Protein AF-A0A0N4XNY7-F1 (afdb_monomer)

Foldseek 3Di:
DDDDDDDDPPPDDPPPPPPPQPPPPPVPVLLLVVLVVVLVVLQCVLVVVVVVCPPPPDDVVVVVVVSVVSVVVSVVSSVVSNVVSVVSVVCVVVVVVVVVVCVVVVNRDPVSVVVVVVVVVVVVVVQVVVCVVVVHHPVVVVVVVVVVVVVVPPPPVVVPPVVVPPPDPDDD

Secondary structure (DSSP, 8-state):
----------------PPP-----------HHHHHHHHHHHHHHHHHHHHHHTTTS---HHHHHHHHHHHHHHHHHHHHHHHHHHHHHHHHHHHHHHHHHHHHTTT--SHHHHHHHHHHHHHHHHHHHHHHHHTT--HHHHHHHHHHHHHHHHS-GGGSSTTTTTSSSSS--

Solvent-accessible surface area (backbone atoms only — not comparable to full-atom values): 10408 Å² total; per-residue (Å²): 135,87,80,91,82,88,80,82,82,80,80,77,80,80,78,74,70,74,76,79,68,70,84,51,79,74,82,62,65,54,61,37,57,56,33,50,54,49,35,56,56,42,68,46,43,56,56,54,52,52,58,65,48,66,84,47,96,64,59,66,72,59,49,56,51,48,53,53,51,47,48,52,51,36,51,52,53,37,53,52,40,53,53,50,26,53,52,45,51,49,51,53,53,52,48,51,57,48,49,55,57,32,50,77,69,74,34,76,45,73,64,46,47,50,53,50,50,57,50,52,51,54,54,47,52,53,50,48,54,52,19,61,75,68,74,56,45,71,66,59,54,51,50,54,52,50,53,52,50,54,58,68,68,50,70,75,76,74,73,66,67,67,69,76,69,75,76,83,88,82,86,136

Mean predicted aligned error: 16.55 Å

Radius of gyration: 37.0 Å; Cα contacts (8 Å, |Δi|>4): 55; chains: 1; bounding box: 80×53×116 Å

Structure (mmCIF, N/CA/C/O backbone):
data_AF-A0A0N4XNY7-F1
#
_entry.id   AF-A0A0N4XNY7-F1
#
loop_
_atom_site.group_PDB
_atom_site.id
_atom_site.type_symbol
_atom_site.label_atom_id
_atom_site.label_alt_id
_atom_site.label_comp_id
_atom_site.label_asym_id
_atom_site.label_entity_id
_atom_site.label_seq_id
_atom_site.pdbx_PDB_ins_code
_atom_site.Cartn_x
_atom_site.Cartn_y
_atom_site.Cartn_z
_atom_site.occupancy
_atom_site.B_iso_or_equiv
_atom_site.auth_seq_id
_atom_site.auth_comp_id
_atom_site.auth_asym_id
_atom_site.auth_atom_id
_atom_site.pdbx_PDB_model_num
ATOM 1 N N . MET A 1 1 ? 33.453 -29.055 57.855 1.00 37.81 1 MET A N 1
ATOM 2 C CA . MET A 1 1 ? 34.301 -29.736 56.857 1.00 37.81 1 MET A CA 1
ATOM 3 C C . MET A 1 1 ? 33.350 -30.541 55.988 1.00 37.81 1 MET A C 1
ATOM 5 O O . MET A 1 1 ? 32.709 -31.429 56.526 1.00 37.81 1 MET A O 1
ATOM 9 N N . SER A 1 2 ? 32.943 -29.984 54.842 1.00 38.50 2 SER A N 1
ATOM 10 C CA . SER A 1 2 ? 33.577 -30.229 53.522 1.00 38.50 2 SER A CA 1
ATOM 11 C C . SER A 1 2 ? 33.035 -31.547 52.948 1.00 38.50 2 SER A C 1
ATOM 13 O O . SER A 1 2 ? 33.108 -32.548 53.644 1.00 38.50 2 SER A O 1
ATOM 15 N N . SER A 1 3 ? 32.454 -31.681 51.757 1.00 41.91 3 SER A N 1
ATOM 16 C CA . SER A 1 3 ? 32.323 -30.849 50.552 1.00 41.91 3 SER A CA 1
ATOM 17 C C . SER A 1 3 ? 31.199 -31.479 49.694 1.00 41.91 3 SER A C 1
ATOM 19 O O . SER A 1 3 ? 30.962 -32.680 49.794 1.00 41.91 3 SER A O 1
ATOM 21 N N . GLU A 1 4 ? 30.325 -30.682 49.075 1.00 41.25 4 GLU A N 1
ATOM 22 C CA . GLU A 1 4 ? 30.229 -30.436 47.615 1.00 41.25 4 GLU A CA 1
ATOM 23 C C . GLU A 1 4 ? 30.267 -31.672 46.694 1.00 41.25 4 GLU A C 1
ATOM 25 O O . GLU A 1 4 ? 31.291 -32.339 46.584 1.00 41.25 4 GLU A O 1
ATOM 30 N N . ASN A 1 5 ? 29.164 -31.910 45.969 1.00 36.44 5 ASN A N 1
ATOM 31 C CA . ASN A 1 5 ? 29.117 -31.960 44.493 1.00 36.44 5 ASN A CA 1
ATOM 32 C C . ASN A 1 5 ? 27.657 -32.226 44.064 1.00 36.44 5 ASN A C 1
ATOM 34 O O . ASN A 1 5 ? 27.122 -33.301 44.318 1.00 36.44 5 ASN A O 1
ATOM 38 N N . SER A 1 6 ? 26.899 -31.244 43.576 1.00 43.41 6 SER A N 1
ATOM 39 C CA . SER A 1 6 ? 26.979 -30.640 42.232 1.00 43.41 6 SER A CA 1
ATOM 40 C C . SER A 1 6 ? 26.750 -31.650 41.111 1.00 43.41 6 SER A C 1
ATOM 42 O O . SER A 1 6 ? 27.686 -32.309 40.671 1.00 43.41 6 SER A O 1
ATOM 44 N N . LYS A 1 7 ? 25.509 -31.704 40.612 1.00 42.28 7 LYS A N 1
ATOM 45 C CA . LYS A 1 7 ? 25.207 -31.833 39.180 1.00 42.28 7 LYS A CA 1
ATOM 46 C C . LYS A 1 7 ? 23.956 -31.015 38.868 1.00 42.28 7 LYS A C 1
ATOM 48 O O . LYS A 1 7 ? 22.832 -31.499 38.961 1.00 42.28 7 LYS A O 1
ATOM 53 N N . GLU A 1 8 ? 24.212 -29.753 38.534 1.00 37.25 8 GLU A N 1
ATOM 54 C CA . GLU A 1 8 ? 23.375 -28.933 37.663 1.00 37.25 8 GLU A CA 1
ATOM 55 C C . GLU A 1 8 ? 22.933 -29.755 36.451 1.00 37.25 8 GLU A C 1
ATOM 57 O O . GLU A 1 8 ? 23.754 -30.207 35.651 1.00 37.25 8 GLU A O 1
ATOM 62 N N . VAL A 1 9 ? 21.624 -29.930 36.302 1.00 41.44 9 VAL A N 1
ATOM 63 C CA . VAL A 1 9 ? 21.037 -30.206 34.995 1.00 41.44 9 VAL A CA 1
ATOM 64 C C . VAL A 1 9 ? 20.826 -28.841 34.361 1.00 41.44 9 VAL A C 1
ATOM 66 O O . VAL A 1 9 ? 19.849 -28.151 34.639 1.00 41.44 9 VAL A O 1
ATOM 69 N N . ALA A 1 10 ? 21.811 -28.437 33.563 1.00 43.19 10 ALA A N 1
ATOM 70 C CA . ALA A 1 10 ? 21.728 -27.293 32.676 1.00 43.19 10 ALA A CA 1
ATOM 71 C C . ALA A 1 10 ? 20.554 -27.508 31.706 1.00 43.19 10 ALA A C 1
ATOM 73 O O . ALA A 1 10 ? 20.668 -28.240 30.721 1.00 43.19 10 ALA A O 1
ATOM 74 N N . SER A 1 11 ? 19.408 -26.896 32.014 1.00 39.06 11 SER A N 1
ATOM 75 C CA . SER A 1 11 ? 18.304 -26.773 31.069 1.00 39.06 11 SER A CA 1
ATOM 76 C C . SER A 1 11 ? 18.657 -25.669 30.084 1.00 39.06 11 SER A C 1
ATOM 78 O O . SER A 1 11 ? 18.675 -24.482 30.398 1.00 39.06 11 SER A O 1
ATOM 80 N N . SER A 1 12 ? 19.023 -26.141 28.903 1.00 37.44 12 SER A N 1
ATOM 81 C CA . SER A 1 12 ? 19.421 -25.419 27.711 1.00 37.44 12 SER A CA 1
ATOM 82 C C . SER A 1 12 ? 18.457 -24.287 27.336 1.00 37.44 12 SER A C 1
ATOM 84 O O . SER A 1 12 ? 17.283 -24.530 27.080 1.00 37.44 12 SER A O 1
ATOM 86 N N . ARG A 1 13 ? 19.022 -23.078 27.223 1.00 48.94 13 ARG A N 1
ATOM 87 C CA . ARG A 1 13 ? 18.887 -22.177 26.066 1.00 48.94 13 ARG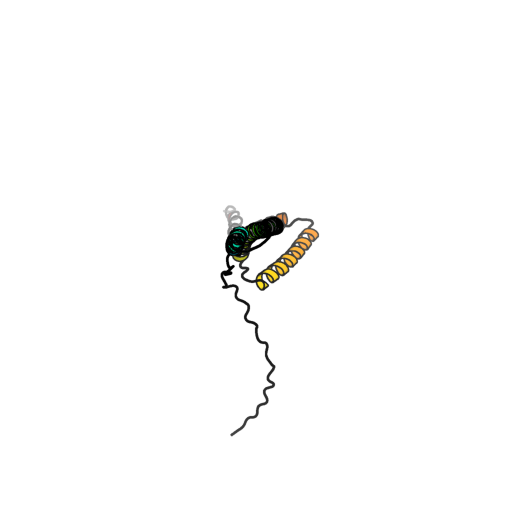 A CA 1
ATOM 88 C C . ARG A 1 13 ? 17.456 -21.988 25.544 1.00 48.94 13 ARG A C 1
ATOM 90 O O . ARG A 1 13 ? 17.069 -22.598 24.553 1.00 48.94 13 ARG A O 1
ATOM 97 N N . MET A 1 14 ? 16.728 -21.052 26.145 1.00 38.59 14 MET A N 1
ATOM 98 C CA . MET A 1 14 ? 15.880 -20.167 25.349 1.00 38.59 14 MET A CA 1
ATOM 99 C C . MET A 1 14 ? 16.715 -18.922 25.091 1.00 38.59 14 MET A C 1
ATOM 101 O O . MET A 1 14 ? 16.877 -18.070 25.960 1.00 38.59 14 MET A O 1
ATOM 105 N N . GLU A 1 15 ? 17.343 -18.895 23.918 1.00 41.34 15 GLU A N 1
ATOM 106 C CA . GLU A 1 15 ? 17.719 -17.631 23.304 1.00 41.34 15 GLU A CA 1
ATOM 107 C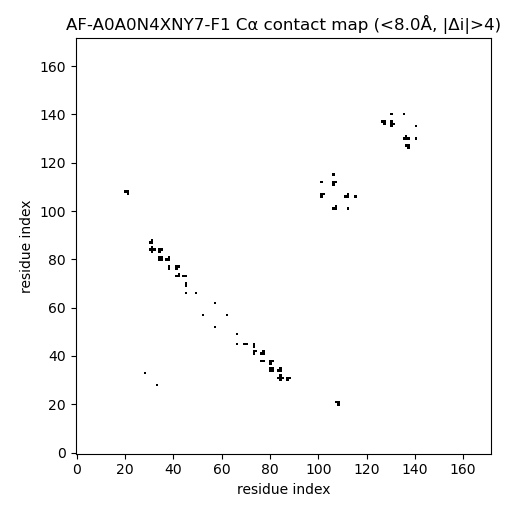 C . GLU A 1 15 ? 16.419 -16.860 23.147 1.00 41.34 15 GLU A C 1
ATOM 109 O O . GLU A 1 15 ? 15.561 -17.211 22.343 1.00 41.34 15 GLU A O 1
ATOM 114 N N . GLN A 1 16 ? 16.236 -15.888 24.028 1.00 43.41 16 GLN A N 1
ATOM 115 C CA . GLN A 1 16 ? 15.268 -14.838 23.834 1.00 43.41 16 GLN A CA 1
ATOM 116 C C . GLN A 1 16 ? 15.774 -14.106 22.593 1.00 43.41 16 GLN A C 1
ATOM 118 O O . GLN A 1 16 ? 16.796 -13.418 22.657 1.00 43.41 16 GLN A O 1
ATOM 123 N N . GLU A 1 17 ? 15.152 -14.383 21.441 1.00 44.84 17 GLU A N 1
ATOM 124 C CA . GLU A 1 17 ? 15.319 -13.5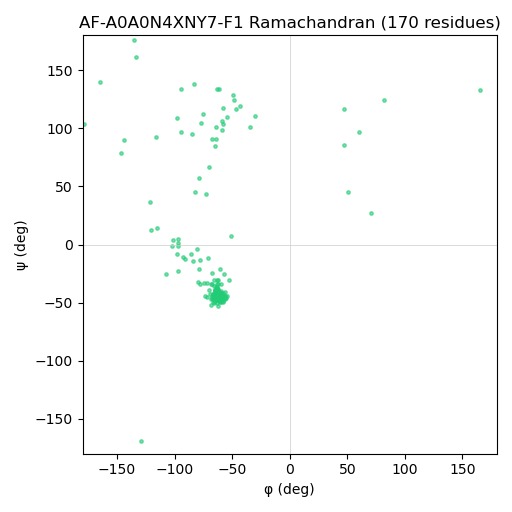23 20.276 1.00 44.84 17 GLU A CA 1
ATOM 125 C C . GLU A 1 17 ? 15.080 -12.098 20.776 1.00 44.84 17 GLU A C 1
ATOM 127 O O . GLU A 1 17 ? 14.118 -11.878 21.523 1.00 44.84 17 GLU A O 1
ATOM 132 N N . PRO A 1 18 ? 15.991 -11.153 20.493 1.00 42.00 18 PRO A N 1
ATOM 133 C CA . PRO A 1 18 ? 15.725 -9.777 20.842 1.00 42.00 18 PRO A CA 1
ATOM 134 C C . PRO A 1 18 ? 14.427 -9.430 20.124 1.00 42.00 18 PRO A C 1
ATOM 136 O O . PRO A 1 18 ? 14.370 -9.522 18.897 1.00 42.00 18 PRO A O 1
ATOM 139 N N . ALA A 1 19 ? 13.387 -9.109 20.902 1.00 49.06 19 ALA A N 1
ATOM 140 C CA . ALA A 1 19 ? 12.229 -8.416 20.377 1.00 49.06 19 ALA A CA 1
ATOM 141 C C . ALA A 1 19 ? 12.810 -7.277 19.549 1.00 49.06 19 ALA A C 1
ATOM 143 O O . ALA A 1 19 ? 13.611 -6.489 20.063 1.00 49.06 19 ALA A O 1
ATOM 144 N N . ASP A 1 20 ? 12.542 -7.323 18.248 1.00 47.88 20 ASP A N 1
ATOM 145 C CA . ASP A 1 20 ? 13.016 -6.348 17.286 1.00 47.88 20 ASP A CA 1
ATOM 146 C C . ASP A 1 20 ? 12.320 -5.047 17.690 1.00 47.88 20 ASP A C 1
ATOM 148 O O . ASP A 1 20 ? 11.193 -4.770 17.279 1.00 47.88 20 ASP A O 1
ATOM 152 N N . GLU A 1 21 ? 12.920 -4.326 18.644 1.00 45.44 21 GLU A N 1
ATOM 153 C CA . GLU A 1 21 ? 12.474 -3.009 19.051 1.00 45.44 21 GLU A CA 1
ATOM 154 C C . GLU A 1 21 ? 12.443 -2.217 17.754 1.00 45.44 21 GLU A C 1
ATOM 156 O O . GLU A 1 21 ? 13.486 -1.900 17.175 1.00 45.44 21 GLU A O 1
ATOM 161 N N . VAL A 1 22 ? 11.239 -1.890 17.282 1.00 46.44 22 VAL A N 1
ATOM 162 C CA . VAL A 1 22 ? 11.031 -1.045 16.105 1.00 46.44 22 VAL A CA 1
ATOM 163 C C . VAL A 1 22 ? 11.367 0.408 16.478 1.00 46.44 22 VAL A C 1
ATOM 165 O O . VAL A 1 22 ? 10.703 1.357 16.090 1.00 46.44 22 VAL A O 1
ATOM 168 N N . SER A 1 23 ? 12.472 0.617 17.196 1.00 45.25 23 SER A N 1
ATOM 169 C CA . SER A 1 23 ? 13.240 1.854 17.198 1.00 45.25 23 SER A CA 1
ATOM 170 C C . SER A 1 23 ? 14.177 1.866 15.984 1.00 45.25 23 SER A C 1
ATOM 172 O O . SER A 1 23 ? 15.358 2.200 16.057 1.00 45.25 23 SER A O 1
ATOM 174 N N . GLY A 1 24 ? 13.638 1.491 14.833 1.00 39.41 24 GLY A N 1
ATOM 175 C CA . GLY A 1 24 ? 14.197 1.810 13.543 1.00 39.41 24 GLY A CA 1
ATOM 176 C C . GLY A 1 24 ? 13.167 2.687 12.884 1.00 39.41 24 GLY A C 1
ATOM 177 O O . GLY A 1 24 ? 12.254 2.169 12.249 1.00 39.41 24 GLY A O 1
ATOM 178 N N . GLU A 1 25 ? 13.304 4.005 13.046 1.00 43.59 25 GLU A N 1
ATOM 179 C CA . GLU A 1 25 ? 12.903 4.967 12.024 1.00 43.59 25 GLU A CA 1
ATOM 180 C C . GLU A 1 25 ? 13.199 4.279 10.697 1.00 43.59 25 GLU A C 1
ATOM 182 O O . GLU A 1 25 ? 14.372 4.070 10.388 1.00 43.59 25 GLU A O 1
ATOM 187 N N . PHE A 1 26 ? 12.164 3.728 10.042 1.00 46.56 26 PHE A N 1
ATOM 188 C CA . PHE A 1 26 ? 12.363 2.825 8.919 1.00 46.56 26 PHE A CA 1
ATOM 189 C C . PHE A 1 26 ? 13.143 3.697 7.953 1.00 46.56 26 PHE A C 1
ATOM 191 O O . PHE A 1 26 ? 12.599 4.663 7.405 1.00 46.56 26 PHE A O 1
ATOM 198 N N . LEU A 1 27 ? 14.445 3.423 7.825 1.00 45.94 27 LEU A N 1
ATOM 199 C CA . LEU A 1 27 ? 15.309 3.990 6.812 1.00 45.94 27 LEU A CA 1
ATOM 200 C C . LEU A 1 27 ? 14.814 3.326 5.538 1.00 45.94 27 LEU A C 1
ATOM 202 O O . LEU A 1 27 ? 15.466 2.474 4.940 1.00 45.94 27 LEU A O 1
ATOM 206 N N . VAL A 1 28 ? 13.581 3.676 5.164 1.00 49.72 28 VAL A N 1
ATOM 207 C CA . VAL A 1 28 ? 13.002 3.439 3.872 1.00 49.72 28 VAL A CA 1
ATOM 208 C C . VAL A 1 28 ? 13.895 4.370 3.088 1.00 49.72 28 VAL A C 1
ATOM 210 O O . VAL A 1 28 ? 13.632 5.573 3.014 1.00 49.72 28 VAL A O 1
ATOM 213 N N . VAL A 1 29 ? 15.014 3.837 2.583 1.00 55.03 29 VAL A N 1
ATOM 214 C CA . VAL A 1 29 ? 15.591 4.288 1.321 1.00 55.03 29 VAL A CA 1
ATOM 215 C C . VAL A 1 29 ? 14.389 4.732 0.527 1.00 55.03 29 VAL A C 1
ATOM 217 O O . VAL A 1 29 ? 13.508 3.900 0.334 1.00 55.03 29 VAL A O 1
ATOM 220 N N . ASP A 1 30 ? 14.241 6.035 0.283 1.00 72.62 30 ASP A N 1
ATOM 221 C CA . ASP A 1 30 ? 12.965 6.582 -0.163 1.00 72.62 30 ASP A CA 1
ATOM 222 C C . ASP A 1 30 ? 12.701 5.956 -1.528 1.00 72.62 30 ASP A C 1
ATOM 224 O O . ASP A 1 30 ? 13.224 6.420 -2.530 1.00 72.62 30 ASP A O 1
ATOM 228 N N . VAL A 1 31 ? 12.007 4.814 -1.552 1.00 78.44 31 VAL A N 1
ATOM 229 C CA . VAL A 1 31 ? 12.033 3.891 -2.693 1.00 78.44 31 VAL A CA 1
ATOM 230 C C . VAL A 1 31 ? 11.457 4.607 -3.905 1.00 78.44 31 VAL A C 1
ATOM 232 O O . VAL A 1 31 ? 11.906 4.404 -5.025 1.00 78.44 31 VAL A O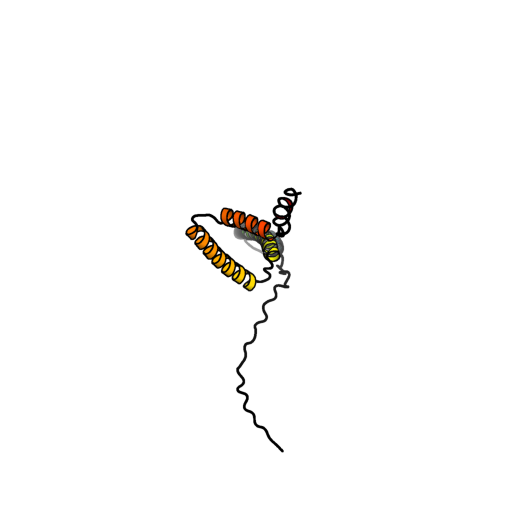 1
ATOM 235 N N . ALA A 1 32 ? 10.525 5.531 -3.660 1.00 80.31 32 ALA A N 1
ATOM 236 C CA . ALA A 1 32 ? 10.023 6.462 -4.654 1.00 80.31 32 ALA A CA 1
ATOM 237 C C . ALA A 1 32 ? 11.133 7.346 -5.260 1.00 80.31 32 ALA A C 1
ATOM 239 O O . ALA A 1 32 ? 11.187 7.479 -6.476 1.00 80.31 32 ALA A O 1
ATOM 240 N N . ARG A 1 33 ? 12.040 7.899 -4.445 1.00 83.38 33 ARG A N 1
ATOM 241 C CA . ARG A 1 33 ? 13.199 8.683 -4.902 1.00 83.38 33 ARG A CA 1
ATOM 242 C C . ARG A 1 33 ? 14.191 7.831 -5.692 1.00 83.38 33 ARG A C 1
ATOM 244 O O . ARG A 1 33 ? 14.624 8.257 -6.754 1.00 83.38 33 ARG A O 1
ATOM 251 N N . GLU A 1 34 ? 14.535 6.636 -5.218 1.00 85.56 34 GLU A N 1
ATOM 252 C CA . GLU A 1 34 ? 15.428 5.740 -5.972 1.00 85.56 34 GLU A CA 1
ATOM 253 C C . GLU A 1 34 ? 14.805 5.318 -7.311 1.00 85.56 34 GLU A C 1
ATOM 255 O O . GLU A 1 34 ? 15.487 5.253 -8.332 1.00 85.56 34 GLU A O 1
ATOM 260 N N . MET A 1 35 ? 13.486 5.101 -7.344 1.00 86.62 35 MET A N 1
ATOM 261 C CA . MET A 1 35 ? 12.755 4.850 -8.588 1.00 86.62 35 MET A CA 1
ATOM 262 C C . MET A 1 35 ? 12.782 6.059 -9.529 1.00 86.62 35 MET A C 1
ATOM 264 O O . MET A 1 35 ? 12.935 5.872 -10.731 1.00 86.62 35 MET A O 1
ATOM 268 N N . GLU A 1 36 ? 12.667 7.285 -9.012 1.00 88.19 36 GLU A N 1
ATOM 269 C CA . GLU A 1 36 ? 12.798 8.517 -9.805 1.00 88.19 36 GLU A CA 1
ATOM 270 C C . GLU A 1 36 ? 14.191 8.647 -10.433 1.00 88.19 36 GLU A C 1
ATOM 272 O O . GLU A 1 36 ? 14.296 8.928 -11.626 1.00 88.19 36 GLU A O 1
ATOM 277 N N . ILE A 1 37 ? 15.248 8.351 -9.670 1.00 90.44 37 ILE A N 1
ATOM 278 C CA . ILE A 1 37 ? 16.626 8.316 -10.181 1.00 90.44 37 ILE A CA 1
ATOM 279 C C . ILE A 1 37 ? 16.769 7.241 -11.270 1.00 90.44 37 ILE A C 1
ATOM 281 O O . ILE A 1 37 ? 17.366 7.486 -12.320 1.00 90.44 37 ILE A O 1
ATOM 285 N N . ALA A 1 38 ? 16.203 6.049 -11.057 1.00 91.50 38 ALA A N 1
ATOM 286 C CA . ALA A 1 38 ? 16.241 4.971 -12.042 1.00 91.50 38 ALA A CA 1
ATOM 287 C C . ALA A 1 38 ? 15.505 5.341 -13.341 1.00 91.50 38 ALA A C 1
ATOM 289 O O . ALA A 1 38 ? 16.011 5.059 -14.427 1.00 91.50 38 ALA A O 1
ATOM 290 N N . ILE A 1 39 ? 14.349 6.008 -13.245 1.00 92.19 39 ILE A N 1
ATOM 291 C CA . ILE A 1 39 ? 13.602 6.523 -14.402 1.00 92.19 39 ILE A CA 1
ATOM 292 C C . ILE A 1 39 ? 14.477 7.473 -15.219 1.00 92.19 39 ILE A C 1
ATOM 294 O O . ILE A 1 39 ? 14.604 7.283 -16.427 1.00 92.19 39 ILE A O 1
ATOM 298 N N . GLU A 1 40 ? 15.135 8.436 -14.571 1.00 91.81 40 GLU A N 1
ATOM 299 C CA . GLU A 1 40 ? 16.014 9.392 -15.250 1.00 91.81 40 GLU A CA 1
ATOM 300 C C . GLU A 1 40 ? 17.176 8.685 -15.970 1.00 91.81 40 GLU A C 1
ATOM 302 O O . GLU A 1 40 ? 17.497 8.992 -17.121 1.00 91.81 40 GLU A O 1
ATOM 307 N N . GLN A 1 41 ? 17.799 7.691 -15.334 1.00 91.62 41 GLN A N 1
ATOM 308 C CA . GLN A 1 41 ? 18.870 6.914 -15.966 1.00 91.62 41 GLN A CA 1
ATOM 309 C C . GLN A 1 41 ? 18.369 6.108 -17.171 1.00 91.62 41 GLN A C 1
ATOM 311 O O . GLN A 1 41 ? 19.057 6.033 -18.193 1.00 91.62 41 GLN A O 1
ATOM 316 N N . ILE A 1 42 ? 17.170 5.532 -17.067 1.00 92.94 42 ILE A N 1
ATOM 317 C CA . ILE A 1 42 ? 16.553 4.725 -18.121 1.00 92.94 42 ILE A CA 1
ATOM 318 C C . ILE A 1 42 ? 16.131 5.585 -19.311 1.00 92.94 42 ILE A C 1
ATOM 320 O O . ILE A 1 42 ? 16.341 5.184 -20.454 1.00 92.94 42 ILE A O 1
ATOM 324 N N . GLU A 1 43 ? 15.601 6.780 -19.071 1.00 91.69 43 GLU A N 1
ATOM 325 C CA . GLU A 1 43 ? 15.218 7.721 -20.129 1.00 91.69 43 GLU A CA 1
ATOM 326 C C . GLU A 1 43 ? 16.429 8.277 -20.891 1.00 91.69 43 GLU A C 1
ATOM 328 O O . GLU A 1 43 ? 16.317 8.600 -22.072 1.00 91.69 43 GLU A O 1
ATOM 333 N N . ASN A 1 44 ? 17.608 8.294 -20.264 1.00 92.38 44 ASN A N 1
ATOM 334 C CA . ASN A 1 44 ? 18.863 8.697 -20.898 1.00 92.38 44 ASN A CA 1
ATOM 335 C C . ASN A 1 44 ? 19.566 7.573 -21.688 1.00 92.38 44 ASN A C 1
ATOM 337 O O . ASN A 1 44 ? 20.476 7.856 -22.473 1.00 92.38 44 ASN A O 1
ATOM 341 N N . LEU A 1 45 ? 19.177 6.302 -21.517 1.00 90.56 45 LEU A N 1
ATOM 342 C CA . LEU A 1 45 ? 19.788 5.165 -22.229 1.00 90.56 45 LEU A CA 1
ATOM 343 C C . LEU A 1 45 ? 19.715 5.282 -23.762 1.00 90.56 45 LEU A C 1
ATOM 345 O O . LEU A 1 45 ? 20.750 5.088 -24.398 1.00 90.56 45 LEU A O 1
ATOM 349 N N . PRO A 1 46 ? 18.566 5.622 -24.383 1.00 89.56 46 PRO A N 1
ATOM 350 C CA . PRO A 1 46 ? 18.482 5.753 -25.836 1.00 89.56 46 PRO A CA 1
ATOM 351 C C . PRO A 1 46 ? 19.436 6.810 -26.403 1.00 89.56 46 PRO A C 1
ATOM 353 O O . PRO A 1 46 ? 19.973 6.621 -27.490 1.00 89.56 46 PRO A O 1
ATOM 356 N N . ILE A 1 47 ? 19.682 7.895 -25.659 1.00 89.06 47 ILE A N 1
ATOM 357 C CA . ILE A 1 47 ? 20.599 8.971 -26.060 1.00 89.06 47 ILE A CA 1
ATOM 358 C C . ILE A 1 47 ? 22.040 8.455 -26.045 1.00 89.06 47 ILE A C 1
ATOM 360 O O . ILE A 1 47 ? 22.721 8.527 -27.065 1.00 89.06 47 ILE A O 1
ATOM 364 N N . LYS A 1 48 ? 22.469 7.847 -24.930 1.00 88.31 48 LYS A N 1
ATOM 365 C CA . LYS A 1 48 ? 23.821 7.278 -24.787 1.00 88.31 48 LYS A CA 1
ATOM 366 C C . LYS A 1 48 ? 24.102 6.194 -25.823 1.00 88.31 48 LYS A C 1
ATOM 368 O O . LYS A 1 48 ? 25.154 6.193 -26.453 1.00 88.31 48 LYS A O 1
ATOM 373 N N . VAL A 1 49 ? 23.144 5.290 -26.039 1.00 86.69 49 VAL A N 1
ATOM 374 C CA . VAL A 1 49 ? 23.275 4.255 -27.072 1.00 86.69 49 VAL A CA 1
ATOM 375 C C . VAL A 1 49 ? 23.309 4.890 -28.463 1.00 86.69 49 VAL A C 1
ATOM 377 O O . VAL A 1 49 ? 24.114 4.494 -29.298 1.00 86.69 49 VAL A O 1
ATOM 380 N N . GLY A 1 50 ? 22.487 5.910 -28.717 1.00 84.06 50 GLY A N 1
ATOM 381 C CA . GLY A 1 50 ? 22.499 6.653 -29.973 1.00 84.06 50 GLY A CA 1
ATOM 382 C C . GLY A 1 50 ? 23.870 7.252 -30.293 1.00 84.06 50 GLY A C 1
ATOM 383 O O . GLY A 1 50 ? 24.337 7.079 -31.422 1.00 84.06 50 GLY A O 1
ATOM 384 N N . GLU A 1 51 ? 24.503 7.894 -29.304 1.00 86.38 51 GLU A N 1
ATOM 385 C CA . GLU A 1 51 ? 25.849 8.482 -29.369 1.00 86.38 51 GLU A CA 1
ATOM 386 C C . GLU A 1 51 ? 26.927 7.424 -29.632 1.00 86.38 51 GLU A C 1
ATOM 388 O O . GLU A 1 51 ? 27.661 7.542 -30.613 1.00 86.38 51 GLU A O 1
ATOM 393 N N . GLU A 1 52 ? 26.979 6.346 -28.842 1.00 83.56 52 GLU A N 1
ATOM 394 C CA . GLU A 1 52 ? 27.974 5.276 -29.029 1.00 83.56 52 GLU A CA 1
ATOM 395 C C . GLU A 1 52 ? 27.839 4.570 -30.384 1.00 83.56 52 GLU A C 1
ATOM 397 O O . GLU A 1 52 ? 28.823 4.124 -30.980 1.00 83.56 52 GLU A O 1
ATOM 402 N N . LEU A 1 53 ? 26.620 4.495 -30.923 1.00 82.06 53 LEU A N 1
ATOM 403 C CA . LEU A 1 53 ? 26.391 3.891 -32.225 1.00 82.06 53 LEU A CA 1
ATOM 404 C C . LEU A 1 53 ? 26.769 4.815 -33.396 1.00 82.06 53 LEU A C 1
ATOM 406 O O . LEU A 1 53 ? 26.849 4.320 -34.523 1.00 82.06 53 LEU A O 1
ATOM 410 N N . VAL A 1 54 ? 26.998 6.129 -33.211 1.00 79.88 54 VAL A N 1
ATOM 411 C CA . VAL A 1 54 ? 27.350 7.073 -34.310 1.00 79.88 54 VAL A CA 1
ATOM 412 C C . VAL A 1 54 ? 28.593 6.613 -35.056 1.00 79.88 54 VAL A C 1
ATOM 414 O O . VAL A 1 54 ? 28.565 6.547 -36.285 1.00 79.88 54 VAL A O 1
ATOM 417 N N . ASP A 1 55 ? 29.609 6.185 -34.319 1.00 77.50 55 ASP A N 1
ATOM 418 C CA . ASP A 1 55 ? 30.905 5.806 -34.882 1.00 77.50 55 ASP A CA 1
ATOM 419 C C . ASP A 1 55 ? 30.952 4.347 -35.362 1.00 77.50 55 ASP A C 1
ATOM 421 O O . ASP A 1 55 ? 31.897 3.917 -36.030 1.00 77.50 55 ASP A O 1
ATOM 425 N N . THR A 1 56 ? 29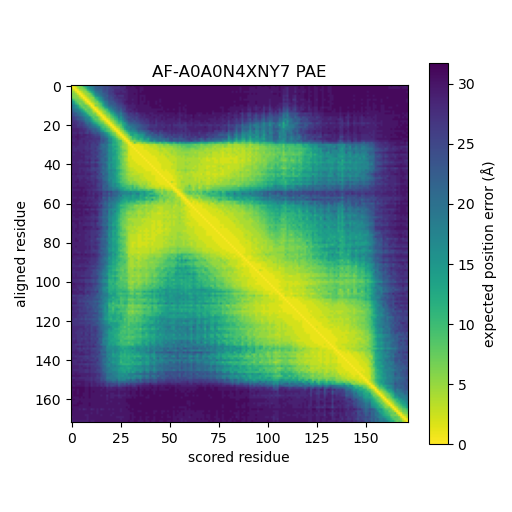.912 3.562 -35.070 1.00 78.75 56 THR A N 1
ATOM 426 C CA . THR A 1 56 ? 29.843 2.163 -35.498 1.00 78.75 56 THR A CA 1
ATOM 427 C C . THR A 1 56 ? 29.337 2.015 -36.928 1.00 78.75 56 THR A C 1
ATOM 429 O O . THR A 1 56 ? 28.364 2.631 -37.367 1.00 78.75 56 THR A O 1
ATOM 432 N N . ARG A 1 57 ? 29.980 1.115 -37.678 1.00 78.81 57 ARG A N 1
ATOM 433 C CA . ARG A 1 57 ? 29.680 0.831 -39.089 1.00 78.81 57 ARG A CA 1
ATOM 434 C C . ARG A 1 57 ? 28.450 -0.079 -39.238 1.00 78.81 57 ARG A C 1
ATOM 436 O O . ARG A 1 57 ? 28.528 -1.161 -39.815 1.00 78.81 57 ARG A O 1
ATOM 443 N N . ILE A 1 58 ? 27.314 0.348 -38.691 1.00 80.81 58 ILE A N 1
ATOM 444 C CA . ILE A 1 58 ? 26.034 -0.368 -38.738 1.00 80.81 58 ILE A CA 1
ATOM 445 C C . ILE A 1 58 ? 25.211 0.140 -39.923 1.00 80.81 58 ILE A C 1
ATOM 447 O O . ILE A 1 58 ? 25.064 1.343 -40.133 1.00 80.81 58 ILE A O 1
ATOM 451 N N . ALA A 1 59 ? 24.632 -0.775 -40.705 1.00 83.81 59 ALA A N 1
ATOM 452 C CA . ALA A 1 59 ? 23.722 -0.383 -41.778 1.00 83.81 59 ALA A CA 1
ATOM 453 C C . ALA A 1 59 ? 22.477 0.314 -41.198 1.00 83.81 59 ALA A C 1
ATOM 455 O O . ALA A 1 59 ? 21.849 -0.207 -40.275 1.00 83.81 59 ALA A O 1
ATOM 456 N N . GLY A 1 60 ? 22.072 1.448 -41.781 1.00 82.25 60 GLY A N 1
ATOM 457 C CA . GLY A 1 60 ? 21.014 2.314 -41.234 1.00 82.25 60 GLY A CA 1
ATOM 458 C C . GLY A 1 60 ? 19.687 1.610 -40.918 1.00 82.25 60 GLY A C 1
ATOM 459 O O . GLY A 1 60 ? 19.022 1.965 -39.951 1.00 82.25 60 GLY A O 1
ATOM 460 N N . LYS A 1 61 ? 19.337 0.545 -41.655 1.00 85.25 61 LYS A N 1
ATOM 461 C CA . LYS A 1 61 ? 18.145 -0.276 -41.375 1.00 85.25 61 LYS A CA 1
ATOM 462 C C . LYS A 1 61 ? 18.182 -0.974 -40.006 1.00 85.25 61 LYS A C 1
ATOM 464 O O . LYS A 1 61 ? 17.152 -1.065 -39.351 1.00 85.25 61 LYS A O 1
ATOM 469 N N . TYR A 1 62 ? 19.351 -1.455 -39.577 1.00 85.56 62 TYR A N 1
ATOM 470 C CA . TYR A 1 62 ? 19.515 -2.114 -38.278 1.00 85.56 62 TYR A CA 1
ATOM 471 C C . TYR A 1 62 ? 19.585 -1.084 -37.154 1.00 85.56 62 TYR A C 1
ATOM 473 O O . TYR A 1 62 ? 19.039 -1.322 -36.083 1.00 85.56 62 TYR A O 1
ATOM 481 N N . ARG A 1 63 ? 20.167 0.089 -37.428 1.00 84.38 63 ARG A N 1
ATOM 482 C CA . ARG A 1 63 ? 20.174 1.225 -36.502 1.00 84.38 63 ARG A CA 1
ATOM 483 C C . ARG A 1 63 ? 18.755 1.694 -36.176 1.00 84.38 63 ARG A C 1
ATOM 485 O O . ARG A 1 63 ? 18.380 1.723 -35.016 1.00 84.38 63 ARG A O 1
ATOM 492 N N . ALA A 1 64 ? 17.922 1.893 -37.198 1.00 85.38 64 ALA A N 1
ATOM 493 C CA . ALA A 1 64 ? 16.521 2.266 -37.009 1.00 85.38 64 ALA A CA 1
ATOM 494 C C . ALA A 1 64 ? 15.702 1.200 -36.250 1.00 85.38 64 ALA A C 1
ATOM 496 O O . ALA A 1 64 ? 14.796 1.536 -35.489 1.00 85.38 64 ALA A O 1
ATOM 497 N N . GLN A 1 65 ? 16.001 -0.092 -36.445 1.00 88.25 65 GLN A N 1
ATOM 498 C CA . GLN A 1 65 ? 15.365 -1.167 -35.674 1.00 88.25 65 GLN A CA 1
ATOM 499 C C . GLN A 1 65 ? 15.809 -1.167 -34.207 1.00 88.25 65 GLN A C 1
ATOM 501 O O . GLN A 1 65 ? 14.957 -1.315 -33.333 1.00 88.25 65 GLN A O 1
ATOM 506 N N . LEU A 1 66 ? 17.103 -0.971 -33.938 1.00 86.81 66 LEU A N 1
ATOM 507 C CA . LEU A 1 66 ? 17.641 -0.838 -32.582 1.00 86.81 66 LEU A CA 1
ATOM 508 C C . LEU A 1 66 ? 17.030 0.365 -31.864 1.00 86.81 66 LEU A C 1
ATOM 510 O O . LEU A 1 66 ? 16.486 0.193 -30.778 1.00 86.81 66 LEU A O 1
ATOM 514 N N . ASP A 1 67 ? 17.017 1.534 -32.506 1.00 87.75 67 ASP A N 1
ATOM 515 C CA . ASP A 1 67 ? 16.422 2.751 -31.949 1.00 87.75 67 ASP A CA 1
ATOM 516 C C . ASP A 1 67 ? 14.954 2.520 -31.588 1.00 87.75 67 ASP A C 1
ATOM 518 O O . ASP A 1 67 ? 14.510 2.879 -30.499 1.00 87.75 67 ASP A O 1
ATOM 522 N N . LYS A 1 68 ? 14.186 1.868 -32.469 1.00 91.31 68 LYS A N 1
ATOM 523 C CA . LYS A 1 68 ? 12.778 1.563 -32.201 1.00 91.31 68 LYS A CA 1
ATOM 524 C C . LYS A 1 68 ? 12.605 0.654 -30.981 1.00 91.31 68 LYS A C 1
ATOM 526 O O . LYS A 1 68 ? 11.744 0.924 -30.148 1.00 91.31 68 LYS A O 1
ATOM 531 N N . VAL A 1 69 ? 13.381 -0.428 -30.889 1.00 91.56 69 VAL A N 1
ATOM 532 C CA . VAL A 1 69 ? 13.273 -1.392 -29.782 1.00 91.56 69 VAL A CA 1
ATOM 533 C C . VAL A 1 69 ? 13.708 -0.754 -28.467 1.00 91.56 69 VAL A C 1
ATOM 535 O O . VAL A 1 69 ? 12.988 -0.871 -27.481 1.00 91.56 69 VAL A O 1
ATOM 538 N N . ILE A 1 70 ? 14.839 -0.048 -28.456 1.00 91.88 70 ILE A N 1
ATOM 539 C CA . ILE A 1 70 ? 15.382 0.594 -27.256 1.00 91.88 70 ILE A CA 1
ATOM 540 C C . ILE A 1 70 ? 14.415 1.656 -26.738 1.00 91.88 70 ILE A C 1
ATOM 542 O O . ILE A 1 70 ? 14.075 1.630 -25.561 1.00 91.88 70 ILE A O 1
ATOM 546 N N . ASN A 1 71 ? 13.900 2.530 -27.608 1.00 91.25 71 ASN A N 1
ATOM 547 C CA . ASN A 1 71 ? 12.944 3.554 -27.190 1.00 91.25 71 ASN A CA 1
ATOM 548 C C . ASN A 1 71 ? 11.649 2.949 -26.632 1.00 91.25 71 ASN A C 1
ATOM 550 O O . ASN A 1 71 ? 11.150 3.419 -25.612 1.00 91.25 71 ASN A O 1
ATOM 554 N N . GLU A 1 72 ? 11.112 1.896 -27.257 1.00 93.69 72 GLU A N 1
ATOM 555 C CA . GLU A 1 72 ? 9.901 1.244 -26.748 1.00 93.69 72 GLU A CA 1
ATOM 556 C C . GLU A 1 72 ? 10.146 0.569 -25.391 1.00 93.69 72 GLU A C 1
ATOM 558 O O . GLU A 1 72 ? 9.343 0.734 -24.475 1.00 93.69 72 GLU A O 1
ATOM 563 N N . GLN A 1 73 ? 11.268 -0.139 -25.226 1.00 92.56 73 GLN A N 1
ATOM 564 C CA . GLN A 1 73 ? 11.609 -0.795 -23.959 1.00 92.56 73 GLN A CA 1
ATOM 565 C C . GLN A 1 73 ? 11.887 0.221 -22.845 1.00 92.56 73 GLN A C 1
ATOM 567 O O . GLN A 1 73 ? 11.321 0.103 -21.760 1.00 92.56 73 GLN A O 1
ATOM 572 N N . THR A 1 74 ? 12.672 1.267 -23.120 1.00 93.69 74 THR A N 1
ATOM 573 C CA . THR A 1 74 ? 12.902 2.384 -22.191 1.00 93.69 74 THR A CA 1
ATOM 574 C C . THR A 1 74 ? 11.582 3.012 -21.747 1.00 93.69 74 THR A C 1
ATOM 576 O O . THR A 1 74 ? 11.371 3.228 -20.553 1.00 93.69 74 THR A O 1
ATOM 579 N N . ARG A 1 75 ? 10.653 3.246 -22.683 1.00 92.94 75 ARG A N 1
ATOM 580 C CA . ARG A 1 75 ? 9.338 3.818 -22.375 1.00 92.94 75 ARG A CA 1
ATOM 581 C C . ARG A 1 75 ? 8.505 2.902 -21.480 1.00 92.94 75 ARG A C 1
ATOM 583 O O . ARG A 1 75 ? 7.886 3.384 -20.535 1.00 92.94 75 ARG A O 1
ATOM 590 N N . GLN A 1 76 ? 8.477 1.600 -21.768 1.00 94.25 76 GLN A N 1
ATOM 591 C CA . GLN A 1 76 ? 7.726 0.627 -20.970 1.00 94.25 76 GLN A CA 1
ATOM 592 C C . GLN A 1 76 ? 8.263 0.536 -19.540 1.00 94.25 76 GLN A C 1
ATOM 594 O O . GLN A 1 76 ? 7.484 0.630 -18.592 1.00 94.25 76 GLN A O 1
ATOM 599 N N . VAL A 1 77 ? 9.583 0.422 -19.378 1.00 93.44 77 VAL A N 1
ATOM 600 C CA . VAL A 1 77 ? 10.207 0.327 -18.053 1.00 93.44 77 VAL A CA 1
ATOM 601 C C . VAL A 1 77 ? 10.037 1.632 -17.269 1.00 93.44 77 VAL A C 1
ATOM 603 O O . VAL A 1 77 ? 9.669 1.573 -16.096 1.00 93.44 77 VAL A O 1
ATOM 606 N N . SER A 1 78 ? 10.211 2.802 -17.902 1.00 92.62 78 SER A N 1
ATOM 607 C CA . SER A 1 78 ? 9.946 4.099 -17.253 1.00 92.62 78 SER A CA 1
ATOM 608 C C . SER A 1 78 ? 8.500 4.177 -16.749 1.00 92.62 78 SER A C 1
ATOM 610 O O . SER A 1 78 ? 8.261 4.502 -15.587 1.00 92.62 78 SER A O 1
ATOM 612 N N . LEU A 1 79 ? 7.520 3.771 -17.565 1.00 92.81 79 LEU A N 1
ATOM 613 C CA . LEU A 1 79 ? 6.111 3.789 -17.171 1.00 92.81 79 LEU A CA 1
ATOM 614 C C . LEU A 1 79 ? 5.810 2.843 -15.995 1.00 92.81 79 LEU A C 1
ATOM 616 O O . LEU A 1 79 ? 5.078 3.223 -15.078 1.00 92.81 79 LEU A O 1
ATOM 620 N N . MET A 1 80 ? 6.397 1.642 -15.986 1.00 91.50 80 MET A N 1
ATOM 621 C CA . MET A 1 80 ? 6.274 0.703 -14.864 1.00 91.50 80 MET A CA 1
ATOM 622 C C . MET A 1 80 ? 6.856 1.290 -13.574 1.00 91.50 80 MET A C 1
ATOM 624 O O . MET A 1 80 ? 6.184 1.292 -12.541 1.00 91.50 80 MET A O 1
ATOM 628 N N . LEU A 1 81 ? 8.068 1.847 -13.637 1.00 91.75 81 LEU A N 1
ATOM 629 C CA . LEU A 1 81 ? 8.718 2.471 -12.483 1.00 91.75 81 LEU A CA 1
ATOM 630 C C . LEU A 1 81 ? 7.942 3.689 -11.978 1.00 91.75 81 LEU A C 1
ATOM 632 O O . LEU A 1 81 ? 7.785 3.853 -10.771 1.00 91.75 81 LEU A O 1
ATOM 636 N N . GLN A 1 82 ? 7.381 4.507 -12.871 1.00 90.25 82 GLN A N 1
ATOM 637 C CA . GLN A 1 82 ? 6.543 5.647 -12.490 1.00 90.25 82 GLN A CA 1
ATOM 638 C C . GLN A 1 82 ? 5.279 5.202 -11.750 1.00 90.25 82 GLN A C 1
ATOM 640 O O . GLN A 1 82 ? 4.861 5.843 -10.782 1.00 90.25 82 GLN A O 1
ATOM 645 N N . GLN A 1 83 ? 4.650 4.111 -12.193 1.00 90.44 83 GLN A N 1
ATOM 646 C CA . GLN A 1 83 ? 3.483 3.556 -11.516 1.00 90.44 83 GLN A CA 1
ATOM 647 C C . GLN A 1 83 ? 3.852 3.007 -10.132 1.00 90.44 83 GLN A C 1
ATOM 649 O O . GLN A 1 83 ? 3.148 3.287 -9.161 1.00 90.44 83 GLN A O 1
ATOM 654 N N . MET A 1 84 ? 4.981 2.303 -10.020 1.00 87.69 84 MET A N 1
ATOM 655 C CA . MET A 1 84 ? 5.493 1.813 -8.738 1.00 87.69 84 MET A CA 1
ATOM 656 C C . MET A 1 84 ? 5.831 2.962 -7.782 1.00 87.69 84 MET A C 1
ATOM 658 O O . MET A 1 84 ? 5.394 2.935 -6.634 1.00 87.69 84 MET A O 1
ATOM 662 N N . ALA A 1 85 ? 6.514 4.010 -8.251 1.00 86.50 85 ALA A N 1
ATOM 663 C CA . ALA A 1 85 ? 6.863 5.176 -7.442 1.00 86.50 85 ALA A CA 1
ATOM 664 C C . ALA A 1 85 ? 5.613 5.873 -6.878 1.00 86.50 85 ALA A C 1
ATOM 666 O O . ALA A 1 85 ? 5.568 6.224 -5.696 1.00 86.50 85 ALA A O 1
ATOM 667 N N . LYS A 1 86 ? 4.558 6.015 -7.694 1.00 86.62 86 LYS A N 1
ATOM 668 C CA . LYS A 1 86 ? 3.261 6.548 -7.243 1.00 86.62 86 LYS A CA 1
ATOM 669 C C . LYS A 1 86 ? 2.634 5.680 -6.151 1.00 86.62 86 LYS A C 1
ATOM 671 O O . LYS A 1 86 ? 2.225 6.223 -5.125 1.00 86.62 86 LYS A O 1
ATOM 676 N N . SER A 1 87 ? 2.595 4.360 -6.336 1.00 84.56 87 SER A N 1
ATOM 677 C CA . SER A 1 87 ? 2.072 3.438 -5.319 1.00 84.56 87 SER A CA 1
ATOM 678 C C . SER A 1 87 ? 2.884 3.496 -4.023 1.00 84.56 87 SER A C 1
ATOM 680 O O . SER A 1 87 ? 2.301 3.572 -2.945 1.00 84.56 87 SER A O 1
ATOM 682 N N . MET A 1 88 ? 4.216 3.558 -4.110 1.00 84.75 88 MET A N 1
ATOM 683 C CA . MET A 1 88 ? 5.102 3.660 -2.944 1.00 84.75 88 MET A CA 1
ATOM 684 C C . MET A 1 88 ? 4.881 4.942 -2.141 1.00 84.75 88 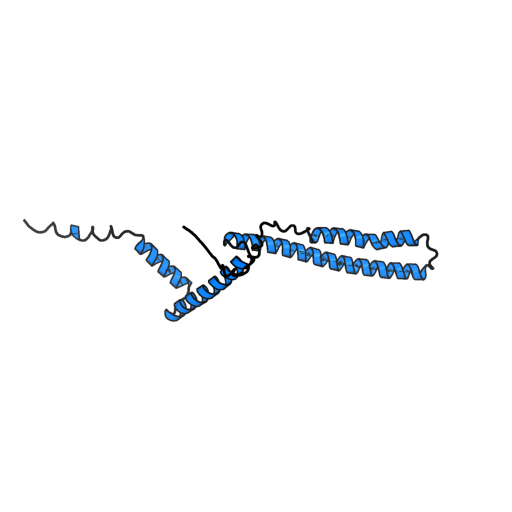MET A C 1
ATOM 686 O O . MET A 1 88 ? 4.861 4.892 -0.912 1.00 84.75 88 MET A O 1
ATOM 690 N N . ARG A 1 89 ? 4.643 6.086 -2.799 1.00 81.94 89 ARG A N 1
ATOM 691 C CA . ARG A 1 89 ? 4.243 7.317 -2.093 1.00 81.94 89 ARG A CA 1
ATOM 692 C C . ARG A 1 89 ? 2.919 7.135 -1.346 1.00 81.94 89 ARG A C 1
ATOM 694 O O . ARG A 1 89 ? 2.802 7.593 -0.212 1.00 81.94 89 ARG A O 1
ATOM 701 N N . GLY A 1 90 ? 1.956 6.445 -1.959 1.00 80.69 90 GLY A N 1
ATOM 702 C CA . GLY A 1 90 ? 0.686 6.089 -1.323 1.00 80.69 90 GLY A CA 1
ATOM 703 C C . GLY A 1 90 ? 0.884 5.234 -0.071 1.00 80.69 90 GLY A C 1
ATOM 704 O O . GLY A 1 90 ? 0.385 5.595 0.992 1.00 80.69 90 GLY A O 1
ATOM 705 N N . TYR A 1 91 ? 1.680 4.164 -0.162 1.00 81.56 91 TYR A N 1
ATOM 706 C CA . TYR A 1 91 ? 2.004 3.306 0.983 1.00 81.56 91 TYR A CA 1
ATOM 707 C C . TYR A 1 91 ? 2.765 4.043 2.081 1.00 81.56 91 TYR A C 1
ATOM 709 O O . TYR A 1 91 ? 2.484 3.827 3.253 1.00 81.56 91 TYR A O 1
ATOM 717 N N . LYS A 1 92 ? 3.680 4.952 1.730 1.00 83.31 92 LYS A N 1
ATOM 718 C CA . LYS A 1 92 ? 4.396 5.786 2.704 1.00 83.31 92 LYS A CA 1
ATOM 719 C C . LYS A 1 92 ? 3.439 6.693 3.474 1.00 83.31 92 LYS A C 1
ATOM 721 O O . LYS A 1 92 ? 3.559 6.803 4.689 1.00 83.31 92 LYS A O 1
ATOM 726 N N . GLN A 1 93 ? 2.494 7.338 2.787 1.00 82.56 93 GLN A N 1
ATOM 727 C CA . GLN A 1 93 ? 1.504 8.183 3.455 1.00 82.56 93 GLN A CA 1
ATOM 728 C C . GLN A 1 93 ? 0.543 7.350 4.308 1.00 82.56 93 GLN A C 1
ATOM 730 O O . GLN A 1 93 ? 0.321 7.683 5.465 1.00 82.56 93 GLN A O 1
ATOM 735 N N . PHE A 1 94 ? 0.015 6.254 3.759 1.00 83.94 94 PHE A N 1
ATOM 736 C CA . PHE A 1 94 ? -0.858 5.339 4.490 1.00 83.94 94 PHE A CA 1
ATOM 737 C C . PHE A 1 94 ? -0.166 4.760 5.728 1.00 83.94 94 PHE A C 1
ATOM 739 O O . PHE A 1 94 ? -0.738 4.768 6.811 1.00 83.94 94 PHE A O 1
ATOM 746 N N . GLY A 1 95 ? 1.085 4.321 5.579 1.00 84.38 95 GLY A N 1
ATOM 747 C CA . GLY A 1 95 ? 1.907 3.808 6.666 1.00 84.38 95 GLY A CA 1
ATOM 748 C C . GLY A 1 95 ? 2.085 4.838 7.774 1.00 84.38 95 GLY A C 1
ATOM 749 O O . GLY A 1 95 ? 1.878 4.501 8.928 1.00 84.38 95 GLY A O 1
ATOM 750 N N . LYS A 1 96 ? 2.376 6.105 7.444 1.00 84.19 96 LYS A N 1
ATOM 751 C CA . LYS A 1 96 ? 2.475 7.181 8.447 1.00 84.19 96 LYS A CA 1
ATOM 752 C C . LYS A 1 96 ? 1.194 7.353 9.261 1.00 84.19 96 LYS A C 1
ATOM 754 O O . LYS A 1 96 ? 1.267 7.392 10.482 1.00 84.19 96 LYS A O 1
ATOM 759 N N . GLU A 1 97 ? 0.043 7.445 8.599 1.00 87.12 97 GLU A N 1
ATOM 760 C CA . GLU A 1 97 ? -1.247 7.584 9.293 1.00 87.12 97 GLU A CA 1
ATOM 761 C C . GLU A 1 97 ? -1.558 6.351 10.152 1.00 87.12 97 GLU A C 1
ATOM 763 O O . GLU A 1 97 ? -2.039 6.479 11.276 1.00 87.12 97 GLU A O 1
ATOM 768 N N . LEU A 1 98 ? -1.240 5.153 9.647 1.00 86.69 98 LEU A N 1
ATOM 769 C CA . LEU A 1 98 ? -1.389 3.909 10.395 1.00 86.69 98 LEU A CA 1
ATOM 770 C C . LEU A 1 98 ? -0.498 3.901 11.642 1.00 86.69 98 LEU A C 1
ATOM 772 O O . LEU A 1 98 ? -0.997 3.603 12.720 1.00 86.69 98 LEU A O 1
ATOM 776 N N . PHE A 1 99 ? 0.778 4.274 11.523 1.00 84.44 99 PHE A N 1
ATOM 777 C CA . PHE A 1 99 ? 1.699 4.344 12.659 1.00 84.44 99 PHE A CA 1
ATOM 778 C C . PHE A 1 99 ? 1.209 5.318 13.727 1.00 84.44 99 PHE A C 1
ATOM 780 O O . PHE A 1 99 ? 1.155 4.944 14.891 1.00 84.44 99 PHE A O 1
ATOM 787 N N . VAL A 1 100 ? 0.754 6.513 13.341 1.00 88.12 100 VAL A N 1
ATOM 788 C CA . VAL A 1 100 ? 0.173 7.476 14.291 1.00 88.12 100 VAL A CA 1
ATOM 789 C C . VAL A 1 100 ? -1.048 6.884 15.003 1.00 88.12 100 VAL A C 1
ATOM 791 O O . VAL A 1 100 ? -1.211 7.056 16.210 1.00 88.12 100 VAL A O 1
ATOM 794 N N . ALA A 1 101 ? -1.914 6.170 14.280 1.00 89.25 101 ALA A N 1
ATOM 795 C CA . ALA A 1 101 ? -3.092 5.540 14.871 1.00 89.25 101 ALA A CA 1
ATOM 796 C C . ALA A 1 101 ? -2.745 4.374 15.816 1.00 89.25 101 ALA A C 1
ATOM 798 O O . ALA A 1 101 ? -3.458 4.160 16.798 1.00 89.25 101 ALA A O 1
ATOM 799 N N . LEU A 1 102 ? -1.684 3.619 15.521 1.00 88.81 102 LEU A N 1
ATOM 800 C CA . LEU A 1 102 ? -1.182 2.535 16.370 1.00 88.81 102 LEU A CA 1
ATOM 801 C C . LEU A 1 102 ? -0.500 3.086 17.628 1.00 88.81 102 LEU A C 1
ATOM 803 O O . LEU A 1 102 ? -0.836 2.665 18.733 1.00 88.81 102 LEU A O 1
ATOM 807 N N . GLU A 1 103 ? 0.339 4.111 17.485 1.00 86.88 103 GLU A N 1
ATOM 808 C CA . GLU A 1 103 ? 1.016 4.789 18.596 1.00 86.88 103 GLU A CA 1
ATOM 809 C C . GLU A 1 103 ? 0.008 5.411 19.577 1.00 86.88 103 GLU A C 1
ATOM 811 O O . GLU A 1 103 ? 0.122 5.244 20.789 1.00 86.88 103 GLU A O 1
ATOM 816 N N . GLN A 1 104 ? -1.066 6.038 19.077 1.00 90.81 104 GLN A N 1
ATOM 817 C CA . GLN A 1 104 ? -2.157 6.558 19.919 1.00 90.81 104 GLN A CA 1
ATOM 818 C C . GLN A 1 104 ? -2.867 5.477 20.749 1.00 90.81 104 GLN A C 1
ATOM 820 O O . GLN A 1 104 ? -3.528 5.797 21.739 1.00 90.81 104 GLN A O 1
ATOM 825 N N . LYS A 1 105 ? -2.763 4.211 20.339 1.00 89.25 105 LYS A N 1
ATOM 826 C CA . LYS A 1 105 ? -3.298 3.050 21.056 1.00 89.25 105 LYS A CA 1
ATOM 827 C C . LYS A 1 105 ? -2.245 2.340 21.913 1.00 89.25 105 LYS A C 1
ATOM 829 O O . LYS A 1 105 ? -2.594 1.353 22.551 1.00 89.25 105 LYS A O 1
ATOM 834 N N . GLY A 1 106 ? -1.008 2.839 21.946 1.00 89.00 106 GLY A N 1
ATOM 835 C CA . GLY A 1 106 ? 0.113 2.211 22.648 1.00 89.00 106 GLY A CA 1
ATOM 836 C C . GLY A 1 106 ? 0.600 0.922 21.986 1.00 89.00 106 GLY A C 1
ATOM 837 O O . GLY A 1 106 ? 1.079 0.039 22.683 1.00 89.00 106 GLY A O 1
ATOM 838 N N . ILE A 1 107 ? 0.407 0.783 20.671 1.00 90.69 107 ILE A N 1
ATOM 839 C CA . ILE A 1 107 ? 0.844 -0.379 19.892 1.00 90.69 107 ILE A CA 1
ATOM 840 C C . ILE A 1 107 ? 2.170 -0.013 19.227 1.00 90.69 107 ILE A C 1
ATOM 842 O O . ILE A 1 107 ? 2.184 0.809 18.307 1.00 90.69 107 ILE A O 1
ATOM 846 N N . GLU A 1 108 ? 3.267 -0.610 19.688 1.00 85.62 108 GLU A N 1
ATOM 847 C CA . GLU A 1 108 ? 4.625 -0.250 19.261 1.00 85.62 108 GLU A CA 1
ATOM 848 C C . GLU A 1 108 ? 5.247 -1.316 18.350 1.00 85.62 108 GLU A C 1
ATOM 850 O O . GLU A 1 108 ? 6.074 -0.998 17.492 1.00 85.62 108 GLU A O 1
ATOM 855 N N . CYS A 1 109 ? 4.804 -2.570 18.466 1.00 84.44 109 CYS A N 1
ATOM 856 C C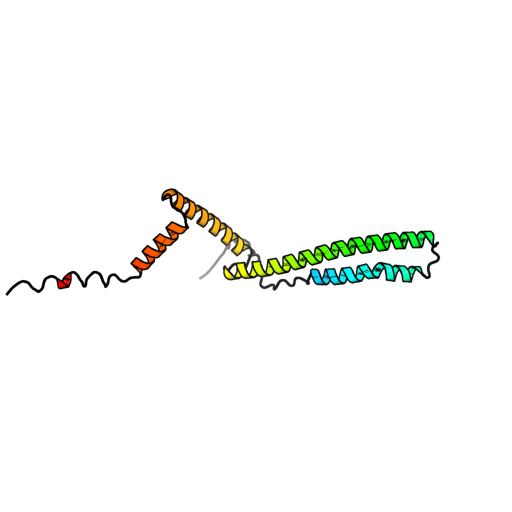A . CYS A 1 109 ? 5.301 -3.676 17.653 1.00 84.44 109 CYS A CA 1
ATOM 857 C C . CYS A 1 109 ? 4.187 -4.583 17.096 1.00 84.44 109 CYS A C 1
ATOM 859 O O . CYS A 1 109 ? 2.993 -4.409 17.354 1.00 84.44 109 CYS A O 1
ATOM 861 N N . LEU A 1 110 ? 4.578 -5.561 16.269 1.00 87.31 110 LEU A N 1
ATOM 862 C CA . LEU A 1 110 ? 3.639 -6.531 15.691 1.00 87.31 110 LEU A CA 1
ATOM 863 C C . LEU A 1 110 ? 3.013 -7.446 16.750 1.00 87.31 110 LEU A C 1
ATOM 865 O O . LEU A 1 110 ? 1.875 -7.877 16.568 1.00 87.31 110 LEU A O 1
ATOM 869 N N . GLU A 1 111 ? 3.733 -7.729 17.835 1.00 90.94 111 GLU A N 1
ATOM 870 C CA . GLU A 1 111 ? 3.221 -8.517 18.959 1.00 90.94 111 GLU A CA 1
ATOM 871 C C . GLU A 1 111 ? 2.097 -7.749 19.665 1.00 90.94 111 GLU A C 1
ATOM 873 O O . GLU A 1 111 ? 0.986 -8.268 19.760 1.00 90.94 111 GLU A O 1
ATOM 878 N N . ASP A 1 112 ? 2.317 -6.469 19.995 1.00 90.31 112 ASP A N 1
ATOM 879 C CA . ASP A 1 112 ? 1.283 -5.582 20.551 1.00 90.31 112 ASP A CA 1
ATOM 880 C C . ASP A 1 112 ? 0.057 -5.485 19.638 1.00 90.31 112 ASP A C 1
ATOM 882 O O . ASP A 1 112 ? -1.086 -5.469 20.098 1.00 90.31 112 ASP A O 1
ATOM 886 N N . LEU A 1 113 ? 0.279 -5.409 18.321 1.00 90.19 113 LEU A N 1
ATOM 887 C CA . LEU A 1 113 ? -0.803 -5.325 17.346 1.00 90.19 113 LEU A CA 1
ATOM 888 C C . LEU A 1 113 ? -1.637 -6.609 17.332 1.00 90.19 113 LEU A C 1
ATOM 890 O O . LEU A 1 113 ? -2.867 -6.555 17.261 1.00 90.19 113 LEU A O 1
ATOM 894 N N . ASN A 1 114 ? -0.973 -7.762 17.391 1.00 91.94 114 ASN A N 1
ATOM 895 C CA . ASN A 1 114 ? -1.638 -9.053 17.453 1.00 91.94 114 ASN A CA 1
ATOM 896 C C . ASN A 1 114 ? -2.432 -9.202 18.757 1.00 91.94 114 ASN A C 1
ATOM 898 O O . ASN A 1 114 ? -3.607 -9.566 18.722 1.00 91.94 114 ASN A O 1
ATOM 902 N N . ASP A 1 115 ? -1.829 -8.847 19.889 1.00 94.19 115 ASP A N 1
ATOM 903 C CA . ASP A 1 115 ? -2.479 -8.888 21.198 1.00 94.19 115 ASP A CA 1
ATOM 904 C C . ASP A 1 115 ? -3.674 -7.932 21.266 1.00 94.19 115 ASP A C 1
ATOM 906 O O . ASP A 1 115 ? -4.734 -8.285 21.798 1.00 94.19 115 ASP A O 1
ATOM 910 N N . TYR A 1 116 ? -3.553 -6.754 20.651 1.00 93.44 116 TYR A N 1
ATOM 911 C CA . TYR A 1 116 ? -4.654 -5.815 20.489 1.00 93.44 116 TYR A CA 1
ATOM 912 C C . TYR A 1 116 ? -5.818 -6.430 19.705 1.00 93.44 116 TYR A C 1
ATOM 914 O O . TYR A 1 116 ? -6.969 -6.302 20.132 1.00 93.44 116 TYR A O 1
ATOM 922 N N . PHE A 1 117 ? -5.551 -7.107 18.581 1.00 93.62 117 PHE A N 1
ATOM 923 C CA . PHE A 1 117 ? -6.602 -7.754 17.791 1.00 93.62 117 PHE A CA 1
ATOM 924 C C . PHE A 1 117 ? -7.277 -8.890 18.549 1.00 93.62 117 PHE A C 1
ATOM 926 O O . PHE A 1 117 ? -8.504 -8.895 18.639 1.00 93.62 117 PHE A O 1
ATOM 933 N N . VAL A 1 118 ? -6.498 -9.793 19.149 1.00 95.25 118 VAL A N 1
ATOM 934 C CA . VAL A 1 118 ? -7.031 -10.916 19.934 1.00 95.25 118 VAL A CA 1
ATOM 935 C C . VAL A 1 118 ? -7.890 -10.406 21.089 1.00 95.25 118 VAL A C 1
ATOM 937 O O . VAL A 1 118 ? -8.980 -10.921 21.330 1.00 95.25 118 VAL A O 1
ATOM 940 N N . THR A 1 119 ? -7.435 -9.372 21.796 1.00 94.81 119 THR A N 1
ATOM 941 C CA . THR A 1 119 ? -8.197 -8.790 22.908 1.00 94.81 119 THR A CA 1
ATOM 942 C C . THR A 1 119 ? -9.473 -8.115 22.411 1.00 94.81 119 THR A C 1
ATOM 944 O O . THR A 1 119 ? -10.549 -8.376 22.940 1.00 94.81 119 THR A O 1
ATOM 947 N N . THR A 1 120 ? -9.384 -7.303 21.355 1.00 93.75 120 THR A N 1
ATOM 948 C CA . THR A 1 120 ? -10.540 -6.580 20.801 1.00 93.75 120 THR A CA 1
ATOM 949 C C . THR A 1 120 ? -11.604 -7.529 20.246 1.00 93.75 120 THR A C 1
ATOM 951 O O . THR A 1 120 ? -12.794 -7.256 20.388 1.00 93.75 120 THR A O 1
ATOM 954 N N . GLU A 1 121 ? -11.202 -8.641 19.627 1.00 94.31 121 GLU A N 1
ATOM 955 C CA . GLU A 1 121 ? -12.123 -9.666 19.127 1.00 94.31 121 GLU A CA 1
ATOM 956 C C . GLU A 1 121 ? -12.865 -10.349 20.280 1.00 94.31 121 GLU A C 1
ATOM 958 O O . GLU A 1 121 ? -14.095 -10.363 20.291 1.00 94.31 121 GLU A O 1
ATOM 963 N N . ARG A 1 122 ? -12.137 -10.807 21.307 1.00 94.56 122 ARG A N 1
ATOM 964 C CA . ARG A 1 122 ? -12.734 -11.453 22.488 1.00 94.56 122 ARG A CA 1
ATOM 965 C C . ARG A 1 122 ? -13.652 -10.515 23.271 1.00 94.56 122 ARG A C 1
ATOM 967 O O . ARG A 1 122 ? -14.732 -10.924 23.693 1.00 94.56 122 ARG A O 1
ATOM 974 N N . ASP A 1 123 ? -13.249 -9.260 23.450 1.00 94.88 123 ASP A N 1
ATOM 975 C CA . ASP A 1 123 ? -14.086 -8.246 24.096 1.00 94.88 123 ASP A CA 1
ATOM 976 C C . ASP A 1 123 ? -15.331 -7.934 23.253 1.00 94.88 123 ASP A C 1
ATOM 978 O O . ASP A 1 123 ? -16.415 -7.713 23.795 1.00 94.88 123 ASP A O 1
ATOM 982 N N . GLY A 1 124 ? -15.196 -7.942 21.924 1.00 93.25 124 GLY A N 1
ATOM 983 C CA . GLY A 1 124 ? -16.304 -7.780 20.988 1.00 93.25 124 GLY A CA 1
ATOM 984 C C . GLY A 1 124 ? -17.338 -8.899 21.105 1.00 93.25 124 GLY A C 1
ATOM 985 O O . GLY A 1 124 ? -18.530 -8.606 21.206 1.00 93.25 124 GLY A O 1
ATOM 986 N N . GLU A 1 125 ? -16.887 -10.155 21.150 1.00 94.94 125 GLU A N 1
ATOM 987 C CA . GLU A 1 125 ? -17.742 -11.327 21.387 1.00 94.94 125 GLU A CA 1
ATOM 988 C C . GLU A 1 125 ? -18.460 -11.227 22.736 1.00 94.94 125 GLU A C 1
ATOM 990 O O . GLU A 1 125 ? -19.681 -11.352 22.802 1.00 94.94 125 GLU A O 1
ATOM 995 N N . LEU A 1 126 ? -17.732 -10.891 23.805 1.00 94.81 126 LEU A N 1
ATOM 996 C CA . LEU A 1 126 ? -18.319 -10.731 25.135 1.00 94.81 126 LEU A CA 1
ATOM 997 C C . LEU A 1 126 ? -19.395 -9.633 25.171 1.00 94.81 126 LEU A C 1
ATOM 999 O 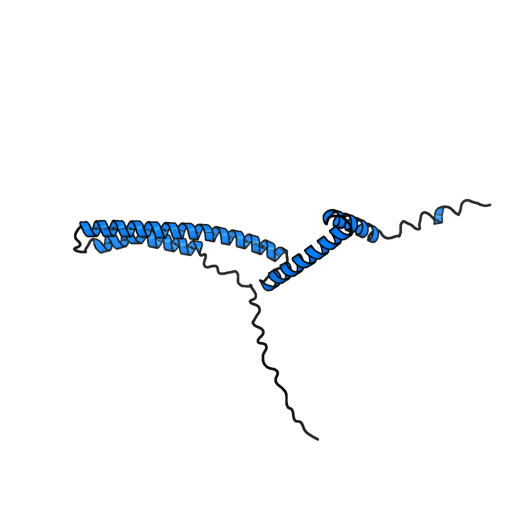O . LEU A 1 126 ? -20.452 -9.808 25.779 1.00 94.81 126 LEU A O 1
ATOM 1003 N N . ILE A 1 127 ? -19.143 -8.484 24.535 1.00 94.31 127 ILE A N 1
ATOM 1004 C CA . ILE A 1 127 ? -20.129 -7.398 24.453 1.00 94.31 127 ILE A CA 1
ATOM 1005 C C . ILE A 1 127 ? -21.346 -7.838 23.636 1.00 94.31 127 ILE A C 1
ATOM 1007 O O . ILE A 1 127 ? -22.466 -7.484 24.010 1.00 94.31 127 ILE A O 1
ATOM 1011 N N . ALA A 1 128 ? -21.151 -8.590 22.550 1.00 94.25 128 ALA A N 1
ATOM 1012 C CA . ALA A 1 128 ? -22.247 -9.132 21.754 1.00 94.25 128 ALA A CA 1
ATOM 1013 C C . ALA A 1 128 ? -23.127 -10.076 22.588 1.00 94.25 128 ALA A C 1
ATOM 1015 O O . ALA A 1 128 ? -24.335 -9.860 22.647 1.00 94.25 128 ALA A O 1
ATOM 1016 N N . ASP A 1 129 ? -22.530 -11.008 23.334 1.00 95.50 129 ASP A N 1
ATOM 1017 C CA . ASP A 1 129 ? -23.253 -11.924 24.226 1.00 95.50 129 ASP A CA 1
ATOM 1018 C C . ASP A 1 129 ? -24.075 -11.176 25.287 1.00 95.50 129 ASP A C 1
ATOM 1020 O O . ASP A 1 129 ? -25.223 -11.527 25.569 1.00 95.50 129 ASP A O 1
ATOM 1024 N N . ILE A 1 130 ? -23.513 -10.112 25.873 1.00 92.88 130 ILE A N 1
ATOM 1025 C CA . ILE A 1 130 ? -24.235 -9.249 26.819 1.00 92.88 130 ILE A CA 1
ATOM 1026 C C . ILE A 1 130 ? -25.407 -8.558 26.116 1.00 92.88 130 ILE A C 1
ATOM 1028 O O . ILE A 1 130 ? -26.520 -8.535 26.644 1.00 92.88 130 ILE A O 1
ATOM 1032 N N . CYS A 1 131 ? -25.179 -7.991 24.931 1.00 95.06 131 CYS A N 1
ATOM 1033 C CA . CYS A 1 131 ? -26.234 -7.326 24.172 1.00 95.06 131 CYS A CA 1
ATOM 1034 C C . CYS A 1 131 ? -27.376 -8.293 23.843 1.00 95.06 131 CYS A C 1
ATOM 1036 O O . CYS A 1 131 ? -28.537 -7.944 24.047 1.00 95.06 131 CYS A O 1
ATOM 1038 N N . ASP A 1 132 ? -27.058 -9.520 23.439 1.00 96.00 132 ASP A N 1
ATOM 1039 C CA . ASP A 1 132 ? -28.042 -10.550 23.120 1.00 96.00 132 ASP A CA 1
ATOM 1040 C C . ASP A 1 132 ? -28.806 -11.020 24.364 1.00 96.00 132 ASP A C 1
ATOM 1042 O O . ASP A 1 132 ? -30.037 -11.102 24.347 1.00 96.00 132 ASP A O 1
ATOM 1046 N N . MET A 1 133 ? -28.104 -11.257 25.478 1.00 95.31 133 MET A N 1
ATOM 1047 C CA . MET A 1 133 ? -28.706 -11.691 26.744 1.00 95.31 133 MET A CA 1
ATOM 1048 C C . MET A 1 133 ? -29.736 -10.689 27.273 1.00 95.31 133 MET A C 1
ATOM 1050 O O . MET A 1 133 ? -30.786 -11.084 27.784 1.00 95.31 133 MET A O 1
ATOM 1054 N N . PHE A 1 134 ? -29.446 -9.394 27.143 1.00 92.62 134 PHE A N 1
ATOM 1055 C CA . PHE A 1 134 ? -30.319 -8.317 27.607 1.00 92.62 134 PHE A CA 1
ATOM 1056 C C . PHE A 1 134 ? -31.204 -7.730 26.500 1.00 92.62 134 PHE A C 1
ATOM 1058 O O . PHE A 1 134 ? -31.934 -6.776 26.766 1.00 92.62 134 PHE A O 1
ATOM 1065 N N . GLN A 1 135 ? -31.169 -8.299 25.288 1.00 94.19 135 GLN A N 1
ATOM 1066 C CA . GLN A 1 135 ? -31.918 -7.827 24.115 1.00 94.19 135 GLN A CA 1
ATOM 1067 C C . GLN A 1 135 ? -31.730 -6.321 23.865 1.00 94.19 135 GLN A C 1
ATOM 1069 O O . GLN A 1 135 ? -32.682 -5.573 23.643 1.00 94.19 135 GLN A O 1
ATOM 1074 N N . THR A 1 136 ? -30.482 -5.875 23.944 1.00 93.56 136 THR A N 1
ATOM 1075 C CA . THR A 1 136 ? -30.063 -4.473 23.871 1.00 93.56 136 THR A CA 1
ATOM 1076 C C . THR A 1 136 ? -28.940 -4.313 22.842 1.00 93.56 136 THR A C 1
ATOM 1078 O O . THR A 1 136 ? -28.655 -5.212 22.054 1.00 93.56 136 THR A O 1
ATOM 1081 N N . ASN A 1 137 ? -28.298 -3.149 22.806 1.00 92.81 137 ASN A N 1
ATOM 1082 C CA . ASN A 1 137 ? -27.128 -2.890 21.979 1.00 92.81 137 ASN A CA 1
ATOM 1083 C C . ASN A 1 137 ? -26.027 -2.189 22.783 1.00 92.81 137 ASN A C 1
ATOM 1085 O O . ASN A 1 137 ? -26.272 -1.550 23.808 1.00 92.81 137 ASN A O 1
ATOM 1089 N N . ALA A 1 138 ? -24.794 -2.249 22.275 1.00 90.44 138 ALA A N 1
ATOM 1090 C CA . ALA A 1 138 ? -23.617 -1.738 22.977 1.00 90.44 138 ALA A CA 1
ATOM 1091 C C . ALA A 1 138 ? -23.719 -0.245 23.350 1.00 90.44 138 ALA A C 1
ATOM 1093 O O . ALA A 1 138 ? -23.088 0.209 24.309 1.00 90.44 138 ALA A O 1
ATOM 1094 N N . ARG A 1 139 ? -24.514 0.539 22.608 1.00 91.12 139 ARG A N 1
ATOM 1095 C CA . ARG A 1 139 ? -24.727 1.961 22.894 1.00 91.12 139 ARG A CA 1
ATOM 1096 C C . ARG A 1 139 ? -25.618 2.157 24.119 1.00 91.12 139 ARG A C 1
ATOM 1098 O O . ARG A 1 139 ? -25.286 2.984 24.961 1.00 91.12 139 ARG A O 1
ATOM 1105 N N . GLU A 1 140 ? -26.708 1.408 24.232 1.00 91.81 140 GLU A N 1
ATOM 1106 C CA . GLU A 1 140 ? -27.594 1.423 25.404 1.00 91.81 140 GLU A CA 1
ATOM 1107 C C . GLU A 1 140 ? -26.868 0.943 26.661 1.00 91.81 140 GLU A C 1
ATOM 1109 O O . GLU A 1 140 ? -26.912 1.624 27.687 1.00 91.81 140 GLU A O 1
ATOM 1114 N N . VAL A 1 141 ? -26.099 -0.147 26.550 1.00 91.00 141 VAL A N 1
ATOM 1115 C CA . VAL A 1 141 ? -25.238 -0.647 27.636 1.00 91.00 141 VAL A CA 1
ATOM 1116 C C . VAL A 1 141 ? -24.288 0.451 28.121 1.00 91.00 141 VAL A C 1
ATOM 1118 O O . VAL A 1 141 ? -24.183 0.707 29.321 1.00 91.00 141 VAL A O 1
ATOM 1121 N N . ARG A 1 142 ? -23.636 1.167 27.194 1.00 91.50 142 ARG A N 1
ATOM 1122 C CA . ARG A 1 142 ? -22.745 2.286 27.534 1.00 91.50 142 ARG A CA 1
ATOM 1123 C C . ARG A 1 142 ? -23.477 3.419 28.260 1.00 91.50 142 ARG A C 1
ATOM 1125 O O . ARG A 1 142 ? -22.913 3.981 29.197 1.00 91.50 142 ARG A O 1
ATOM 1132 N N . THR A 1 143 ? -24.694 3.761 27.841 1.00 91.50 143 THR A N 1
ATOM 1133 C CA . THR A 1 143 ? -25.503 4.817 28.473 1.00 91.50 143 THR A CA 1
ATOM 1134 C C . THR A 1 143 ? -25.853 4.457 29.914 1.00 91.50 143 THR A C 1
ATOM 1136 O O . THR A 1 143 ? -25.566 5.236 30.821 1.00 91.50 143 THR A O 1
ATOM 1139 N N . VAL A 1 144 ? -26.384 3.254 30.145 1.00 90.56 144 VAL A N 1
ATOM 1140 C CA . VAL A 1 144 ? -26.769 2.796 31.490 1.00 90.56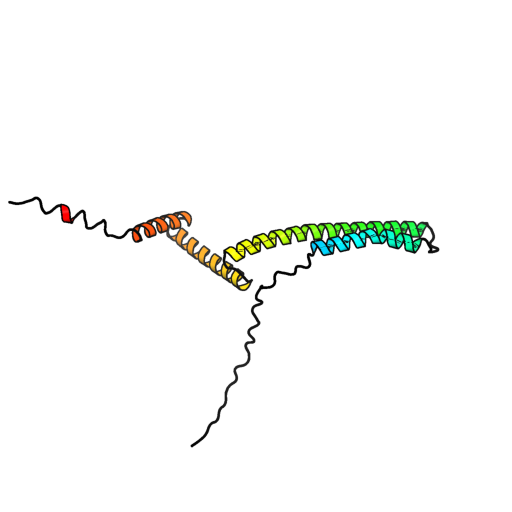 144 VAL A CA 1
ATOM 1141 C C . VAL A 1 144 ? -25.552 2.723 32.412 1.00 90.56 144 VAL A C 1
ATOM 1143 O O . VAL A 1 144 ? -25.605 3.178 33.553 1.00 90.56 144 VAL A O 1
ATOM 1146 N N . LEU A 1 145 ? -24.415 2.217 31.921 1.00 88.94 145 LEU A N 1
ATOM 1147 C CA . LEU A 1 145 ? -23.180 2.184 32.708 1.00 88.94 145 LEU A CA 1
ATOM 1148 C C . LEU A 1 145 ? -22.675 3.588 33.076 1.00 88.94 145 LEU A C 1
ATOM 1150 O O . LEU A 1 145 ? -22.135 3.769 34.169 1.00 88.94 145 LEU A O 1
ATOM 1154 N N . ALA A 1 146 ? -22.862 4.587 32.208 1.00 89.75 146 ALA A N 1
ATOM 1155 C CA . ALA A 1 146 ? -22.533 5.973 32.530 1.00 89.75 146 ALA A CA 1
ATOM 1156 C C . ALA A 1 146 ? -23.432 6.523 33.652 1.00 89.75 146 ALA A C 1
ATOM 1158 O O . ALA A 1 146 ? -22.913 7.096 34.609 1.00 89.75 146 ALA A O 1
ATOM 1159 N N . GLU A 1 147 ? -24.744 6.273 33.593 1.00 91.31 147 GLU A N 1
ATOM 1160 C CA . GLU A 1 147 ? -25.696 6.681 34.637 1.00 91.31 147 GLU A CA 1
ATOM 1161 C C . GLU A 1 147 ? -25.388 6.024 35.988 1.00 91.31 147 GLU A C 1
ATOM 1163 O O . GLU A 1 147 ? -25.351 6.697 37.019 1.00 91.31 147 GLU A O 1
ATOM 1168 N N . VAL A 1 148 ? -25.103 4.717 35.991 1.00 90.56 148 VAL A N 1
ATOM 1169 C CA . VAL A 1 148 ? -24.727 3.973 37.203 1.00 90.56 148 VAL A CA 1
ATOM 1170 C C . VAL A 1 148 ? -23.430 4.524 37.798 1.00 90.56 148 VAL A C 1
ATOM 1172 O O . VAL A 1 148 ? -23.344 4.747 39.006 1.00 90.56 148 VAL A O 1
ATOM 1175 N N . ARG A 1 149 ? -22.420 4.803 36.965 1.00 88.56 149 ARG A N 1
ATOM 1176 C CA . ARG A 1 149 ? -21.156 5.404 37.416 1.00 88.56 149 ARG A CA 1
ATOM 1177 C C . ARG A 1 149 ? -21.378 6.770 38.070 1.00 88.56 149 ARG A C 1
ATOM 1179 O O . ARG A 1 149 ? -20.755 7.064 39.091 1.00 88.56 149 ARG A O 1
ATOM 1186 N N . ASP A 1 150 ? -22.247 7.594 37.500 1.00 87.75 150 ASP A N 1
ATOM 1187 C CA . ASP A 1 150 ? -22.508 8.945 37.996 1.00 87.75 150 ASP A CA 1
ATOM 1188 C C . ASP A 1 150 ? -23.310 8.920 39.315 1.00 87.75 150 ASP A C 1
ATOM 1190 O O . ASP A 1 150 ? -23.037 9.714 40.221 1.00 87.75 150 ASP A O 1
ATOM 1194 N N . GLN A 1 151 ? -24.201 7.936 39.491 1.00 82.88 151 GLN A N 1
ATOM 1195 C CA . GLN A 1 151 ? -24.890 7.657 40.761 1.00 82.88 151 GLN A CA 1
ATOM 1196 C C . GLN A 1 151 ? -23.946 7.147 41.863 1.00 82.88 151 GLN A C 1
ATOM 1198 O O . GLN A 1 151 ? -24.146 7.447 43.037 1.00 82.88 151 GLN A O 1
ATOM 1203 N N . ILE A 1 152 ? -22.904 6.387 41.508 1.00 79.12 152 ILE A N 1
ATOM 1204 C CA . ILE A 1 152 ? -21.891 5.905 42.465 1.00 79.12 152 ILE A CA 1
ATOM 1205 C C . ILE A 1 152 ? -20.935 7.037 42.881 1.00 79.12 152 ILE A C 1
ATOM 1207 O O . ILE A 1 152 ? -20.471 7.069 44.021 1.00 79.12 152 ILE A O 1
ATOM 1211 N N . ARG A 1 153 ? -20.637 7.977 41.974 1.00 72.31 153 ARG A N 1
ATOM 1212 C CA . ARG A 1 153 ? -19.762 9.134 42.240 1.00 72.31 153 ARG A CA 1
ATOM 1213 C C . ARG A 1 153 ? -20.438 10.265 43.007 1.00 72.31 153 ARG A C 1
ATOM 1215 O O . ARG A 1 153 ? -19.730 11.067 43.614 1.00 72.31 153 ARG A O 1
ATOM 1222 N N . THR A 1 154 ? -21.766 10.349 43.003 1.00 56.41 154 THR A N 1
ATOM 1223 C CA . THR A 1 154 ? -22.484 11.276 43.881 1.00 56.41 154 THR A CA 1
ATOM 1224 C C . THR A 1 154 ? -22.468 10.704 45.301 1.00 56.41 154 THR A C 1
ATOM 1226 O O . THR A 1 154 ? -23.069 9.657 45.548 1.00 56.41 154 THR A O 1
ATOM 1229 N N . PRO A 1 155 ? -21.764 11.328 46.266 1.00 52.75 155 PRO A N 1
ATOM 1230 C CA . PRO A 1 155 ? -21.740 10.804 47.619 1.00 52.75 155 PRO A CA 1
ATOM 1231 C C . PRO A 1 155 ? -23.167 10.813 48.171 1.00 52.75 155 PRO A C 1
ATOM 1233 O O . PRO A 1 155 ? -23.875 11.816 48.091 1.00 52.75 155 PRO A O 1
ATOM 1236 N N . ARG A 1 156 ? -23.557 9.698 48.795 1.00 54.34 156 ARG A N 1
ATOM 1237 C CA . ARG A 1 156 ? -24.788 9.477 49.582 1.00 54.34 156 ARG A CA 1
ATOM 1238 C C . ARG A 1 156 ? -25.077 10.529 50.679 1.00 54.34 156 ARG A C 1
ATOM 1240 O O . ARG A 1 156 ? -26.010 10.344 51.447 1.00 54.34 156 ARG A O 1
ATOM 1247 N N . ALA A 1 157 ? -24.325 11.626 50.759 1.00 49.81 157 ALA A N 1
ATOM 1248 C CA . ALA A 1 157 ? -24.445 12.677 51.766 1.00 49.81 157 ALA A CA 1
ATOM 1249 C C . ALA A 1 157 ? -25.707 13.553 51.632 1.00 49.81 157 ALA A C 1
ATOM 1251 O O . ALA A 1 157 ? -26.016 14.298 52.554 1.00 49.81 157 ALA A O 1
ATOM 1252 N N . ALA A 1 158 ? -26.452 13.472 50.524 1.00 46.97 158 ALA A N 1
ATOM 1253 C CA . ALA A 1 158 ? -27.689 14.241 50.350 1.00 46.97 158 ALA A CA 1
ATOM 1254 C C . ALA A 1 158 ? -28.966 13.493 50.776 1.00 46.97 158 ALA A C 1
ATOM 1256 O O . ALA A 1 158 ? -30.020 14.111 50.854 1.00 46.97 158 ALA A O 1
ATOM 1257 N N . ARG A 1 159 ? -28.905 12.179 51.052 1.00 48.56 159 ARG A N 1
ATOM 1258 C CA . ARG A 1 159 ? -30.110 11.389 51.376 1.00 48.56 159 ARG A CA 1
ATOM 1259 C C . ARG A 1 159 ? -30.456 11.323 52.865 1.00 48.56 159 ARG A C 1
ATOM 1261 O O . ARG A 1 159 ? -31.565 10.932 53.182 1.00 48.56 159 ARG A O 1
ATOM 1268 N N . THR A 1 160 ? -29.561 11.728 53.764 1.00 45.06 160 THR A N 1
ATOM 1269 C CA . THR A 1 160 ? -29.790 11.674 55.222 1.00 45.06 160 THR A CA 1
ATOM 1270 C C . THR A 1 160 ? -30.152 13.018 55.863 1.00 45.06 160 THR A C 1
ATOM 1272 O O . THR A 1 160 ? -30.392 13.057 57.060 1.00 45.06 160 THR A O 1
ATOM 1275 N N . LEU A 1 161 ? -30.219 14.124 55.109 1.00 46.12 161 LEU A N 1
ATOM 1276 C CA . LEU A 1 161 ? -30.528 15.452 55.673 1.00 46.12 161 LEU A CA 1
ATOM 1277 C C . LEU A 1 161 ? -31.998 15.888 55.536 1.00 46.12 161 LEU A C 1
ATOM 1279 O O . LEU A 1 161 ? -32.369 16.904 56.123 1.00 46.12 161 LEU A O 1
ATOM 1283 N N . GLU A 1 162 ? -32.831 15.148 54.796 1.00 47.22 162 GLU A N 1
ATOM 1284 C CA . GLU A 1 162 ? -34.271 15.448 54.685 1.00 47.22 162 GLU A CA 1
ATOM 1285 C C . GLU A 1 162 ? -35.153 14.618 55.632 1.00 47.22 162 GLU A C 1
ATOM 1287 O O . GLU A 1 162 ? -36.231 15.088 55.988 1.00 47.22 162 GLU A O 1
ATOM 1292 N N . GLU A 1 163 ? -34.705 13.449 56.110 1.00 47.34 163 GLU A N 1
ATOM 1293 C CA . GLU A 1 163 ? -35.488 12.637 57.064 1.00 47.34 163 GLU A CA 1
ATOM 1294 C C . GLU A 1 163 ? -35.381 13.143 58.518 1.00 47.34 163 GLU A C 1
ATOM 1296 O O . GLU A 1 163 ? -36.381 13.133 59.227 1.00 47.34 163 GLU A O 1
ATOM 1301 N N . ASP A 1 164 ? -34.250 13.722 58.943 1.00 44.12 164 ASP A N 1
ATOM 1302 C CA . ASP A 1 164 ? -34.072 14.224 60.325 1.00 44.12 164 ASP A CA 1
ATOM 1303 C C . ASP A 1 164 ? -34.706 15.608 60.593 1.00 44.12 164 ASP A C 1
ATOM 1305 O O . ASP A 1 164 ? -34.673 16.112 61.717 1.00 44.12 164 ASP A O 1
ATOM 1309 N N . ARG A 1 165 ? -35.287 16.264 59.577 1.00 48.38 165 ARG A N 1
ATOM 1310 C CA . ARG A 1 165 ? -35.938 17.584 59.726 1.00 48.38 165 ARG A CA 1
ATOM 1311 C C . ARG A 1 165 ? -37.456 17.530 59.896 1.00 48.38 165 ARG A C 1
ATOM 1313 O O . ARG A 1 165 ? -38.057 18.588 60.057 1.00 48.38 165 ARG A O 1
ATOM 1320 N N . MET A 1 166 ? -38.075 16.348 59.878 1.00 53.53 166 MET A N 1
ATOM 1321 C CA . MET A 1 166 ? -39.536 16.219 59.990 1.00 53.53 166 MET A CA 1
ATOM 1322 C C . MET A 1 166 ? -40.065 15.805 61.374 1.00 53.53 166 MET A C 1
ATOM 1324 O O . MET A 1 166 ? -41.280 15.720 61.520 1.00 53.53 166 MET A O 1
ATOM 1328 N N . ASP A 1 167 ? -39.213 15.655 62.400 1.00 55.00 167 ASP A N 1
ATOM 1329 C CA . ASP A 1 167 ? -39.636 15.127 63.715 1.00 55.00 167 ASP A CA 1
ATOM 1330 C C . ASP A 1 167 ? -39.424 16.059 64.935 1.00 55.00 167 ASP A C 1
ATOM 1332 O O . ASP A 1 167 ? -39.579 15.611 66.068 1.00 55.00 167 ASP A O 1
ATOM 1336 N N . ILE A 1 168 ? -39.123 17.360 64.768 1.00 52.41 168 ILE A N 1
ATOM 1337 C CA . ILE A 1 168 ? -38.880 18.274 65.922 1.00 52.41 168 ILE A CA 1
ATOM 1338 C C . ILE A 1 168 ? -39.910 19.414 66.073 1.00 52.41 168 ILE A C 1
ATOM 1340 O O . ILE A 1 168 ? -39.704 20.312 66.876 1.00 52.41 168 ILE A O 1
ATOM 1344 N N . ASP A 1 169 ? -41.061 19.371 65.392 1.00 55.22 169 ASP A N 1
ATOM 1345 C CA . ASP A 1 169 ? -42.118 20.397 65.554 1.00 55.22 169 ASP A CA 1
ATOM 1346 C C . ASP A 1 169 ? -43.473 19.824 66.019 1.00 55.22 169 ASP A C 1
ATOM 1348 O O . ASP A 1 169 ? -44.548 20.279 65.614 1.00 55.22 169 ASP A O 1
ATOM 1352 N N . ARG A 1 170 ? -43.454 18.811 66.897 1.00 49.88 170 ARG A N 1
ATOM 1353 C CA . ARG A 1 170 ? -44.679 18.284 67.523 1.00 49.88 170 ARG A CA 1
ATOM 1354 C C . ARG A 1 170 ? -44.456 17.796 68.958 1.00 49.88 170 ARG A C 1
ATOM 1356 O O . ARG A 1 170 ? -44.318 16.606 69.188 1.00 49.88 170 ARG A O 1
ATOM 1363 N N . ASP A 1 171 ? -44.395 18.733 69.901 1.00 45.12 171 ASP A N 1
ATOM 1364 C CA . ASP A 1 171 ? -45.122 18.699 71.187 1.00 45.12 171 ASP A CA 1
ATOM 1365 C C . ASP A 1 171 ? -44.555 19.735 72.172 1.00 45.12 171 ASP A C 1
ATOM 1367 O O . ASP A 1 171 ? -43.348 19.767 72.413 1.00 45.12 171 ASP A O 1
ATOM 1371 N N . GLY A 1 172 ? -45.456 20.501 72.805 1.00 40.22 172 GLY A N 1
ATOM 1372 C CA . GLY A 1 172 ? -45.232 21.140 74.113 1.00 40.22 172 GLY A CA 1
ATOM 1373 C C . GLY A 1 172 ? -45.174 22.655 74.136 1.00 40.22 172 GLY A C 1
ATOM 1374 O O . GLY A 1 172 ? -44.051 23.177 74.285 1.00 40.22 172 GLY A O 1
#

Sequence (172 aa):
MSSENSKEVASSRMEQEPADEVSGEFLVVDVAREMEIAIEQIENLPIKVGEELVDTRIAGKYRAQLDKVINEQTRQVSLMLQQMAKSMRGYKQFGKELFVALEQKGIECLEDLNDYFVTTERDGELIADICDMFQTNAREVRTVLAEVRDQIRTPRAARTLEEDRMDIDRDG

Nearest PDB structures (foldseek):
  2efk-assembly1_A-2  TM=3.645E-01  e=7.946E+00  Homo sapiens

pLDDT: mean 76.66, std 19.94, range [36.44, 96.0]

Organism: Nippostrongylus brasiliensis (NCBI:txid27835)